Protein AF-A0A6A3GMJ9-F1 (afdb_monomer_lite)

Organism: NCBI:txid129364

InterPro domains:
  IPR031825 RXLR phytopathogen effector protein [PF16810] (2-104)

Sequence (146 aa):
MRLSQVLMVAVASFLFASDTFAAATSDQAKISKVVRGSPSQRLLRSNNKLFKEEEDESEDSLDAEERGFVVEDEEDLEERSPLSTAQVSKLEKYAGKWGTSWASVAMGRSSVSQEKASALIALRDALISKDKSAIQAAKMAILRAN

pLDDT: mean 71.12, std 17.07, range [37.41, 97.31]

Radius of gyration: 34.1 Å; chains: 1; bounding box: 74×57×81 Å

Structure (mmCIF, N/CA/C/O backbone):
data_AF-A0A6A3GMJ9-F1
#
_entry.id   AF-A0A6A3GMJ9-F1
#
loop_
_atom_site.group_PDB
_atom_site.id
_atom_site.type_symbol
_atom_site.label_atom_id
_atom_site.label_alt_id
_atom_site.label_comp_id
_atom_site.label_asym_id
_atom_site.label_entity_id
_atom_site.label_seq_id
_atom_site.pdbx_PDB_ins_code
_atom_site.Cartn_x
_atom_site.Cartn_y
_atom_site.Cartn_z
_atom_site.occupancy
_atom_site.B_iso_or_equiv
_atom_site.auth_seq_id
_atom_site.auth_comp_id
_atom_site.auth_asym_id
_atom_site.auth_atom_id
_atom_site.pdbx_PDB_model_num
ATOM 1 N N . MET A 1 1 ? 31.569 -30.078 -48.655 1.00 59.34 1 MET A N 1
ATOM 2 C CA . MET A 1 1 ? 31.991 -28.794 -49.267 1.00 59.34 1 MET A CA 1
ATOM 3 C C . MET A 1 1 ? 31.471 -27.597 -48.467 1.00 59.34 1 MET A C 1
ATOM 5 O O . MET A 1 1 ? 30.503 -26.972 -48.870 1.00 59.34 1 MET A O 1
ATOM 9 N N . ARG A 1 2 ? 32.080 -27.280 -47.317 1.00 63.94 2 ARG A N 1
ATOM 10 C CA . ARG A 1 2 ? 31.828 -26.014 -46.587 1.00 63.94 2 ARG A CA 1
ATOM 11 C C . ARG A 1 2 ? 33.093 -25.408 -45.963 1.00 63.94 2 ARG A C 1
ATOM 13 O O . ARG A 1 2 ? 33.067 -24.263 -45.541 1.00 63.94 2 ARG A O 1
ATOM 20 N N . LEU A 1 3 ? 34.215 -26.135 -45.966 1.00 68.88 3 LEU A N 1
ATOM 21 C CA . LEU A 1 3 ? 35.465 -25.691 -45.344 1.00 68.88 3 LEU A CA 1
ATOM 22 C C . LEU A 1 3 ? 36.077 -24.466 -46.048 1.00 68.88 3 LEU A C 1
ATOM 24 O O . LEU A 1 3 ? 36.538 -23.549 -45.380 1.00 68.88 3 LEU A O 1
ATOM 28 N N . SER A 1 4 ? 36.006 -24.398 -47.384 1.00 66.69 4 SER A N 1
ATOM 29 C CA . SER A 1 4 ? 36.505 -23.244 -48.150 1.00 66.69 4 SER A CA 1
ATOM 30 C C . SER A 1 4 ? 35.699 -21.963 -47.907 1.00 66.69 4 SER A C 1
ATOM 32 O O . SER A 1 4 ? 36.263 -20.874 -47.929 1.00 66.69 4 SER A O 1
ATOM 34 N N . GLN A 1 5 ? 34.396 -22.082 -47.628 1.00 69.31 5 GLN A N 1
ATOM 35 C CA . GLN A 1 5 ? 33.546 -20.940 -47.277 1.00 69.31 5 GLN A CA 1
ATOM 36 C C . GLN A 1 5 ? 33.883 -20.402 -45.884 1.00 69.31 5 GLN A C 1
ATOM 38 O O . GLN A 1 5 ? 33.995 -19.193 -45.715 1.00 69.31 5 GLN A O 1
ATOM 43 N N . VAL A 1 6 ? 34.104 -21.288 -44.906 1.00 73.06 6 VAL A N 1
ATOM 44 C CA . VAL A 1 6 ? 34.504 -20.882 -43.548 1.00 73.06 6 VAL A CA 1
ATOM 45 C C . VAL A 1 6 ? 35.864 -20.177 -43.566 1.00 73.06 6 VAL A C 1
ATOM 47 O O . VAL A 1 6 ? 36.027 -19.151 -42.909 1.00 73.06 6 VAL A O 1
ATOM 50 N N . LEU A 1 7 ? 36.812 -20.664 -44.375 1.00 73.50 7 LEU A N 1
ATOM 51 C CA . LEU A 1 7 ? 38.128 -20.036 -44.515 1.00 73.50 7 LEU A CA 1
ATOM 52 C C . LEU A 1 7 ? 38.035 -18.613 -45.097 1.00 73.50 7 LEU A C 1
ATOM 54 O O . LEU A 1 7 ? 38.668 -17.699 -44.577 1.00 73.50 7 LEU A O 1
ATOM 58 N N . MET A 1 8 ? 37.208 -18.405 -46.130 1.00 74.56 8 MET A N 1
ATOM 59 C CA . MET A 1 8 ? 36.997 -17.080 -46.735 1.00 74.56 8 MET A CA 1
ATOM 60 C C . MET A 1 8 ? 36.403 -16.068 -45.745 1.00 74.56 8 MET A C 1
ATOM 62 O O . MET A 1 8 ? 36.840 -14.918 -45.714 1.00 74.56 8 MET A O 1
ATOM 66 N N . VAL A 1 9 ? 35.450 -16.488 -44.903 1.00 73.56 9 VAL A N 1
ATOM 67 C CA . VAL A 1 9 ? 34.855 -15.613 -43.875 1.00 73.56 9 VAL A CA 1
ATOM 68 C C . VAL A 1 9 ? 35.890 -15.218 -42.818 1.00 73.56 9 VAL A C 1
ATOM 70 O O . VAL A 1 9 ? 35.968 -14.045 -42.455 1.00 73.56 9 VAL A O 1
ATOM 73 N N . ALA A 1 10 ? 36.732 -16.158 -42.375 1.00 72.62 10 ALA A N 1
ATOM 74 C CA . ALA A 1 10 ? 37.780 -15.874 -41.395 1.00 72.62 10 ALA A CA 1
ATOM 75 C C . ALA A 1 10 ? 38.812 -14.862 -41.927 1.00 72.62 10 ALA A C 1
ATOM 77 O O . ALA A 1 10 ? 39.120 -13.880 -41.247 1.00 72.62 10 ALA A O 1
ATOM 78 N N . VAL A 1 11 ? 39.286 -15.041 -43.166 1.00 74.31 11 VAL A N 1
ATOM 79 C CA . VAL A 1 11 ? 40.254 -14.123 -43.797 1.00 74.31 11 VAL A CA 1
ATOM 80 C C . VAL A 1 11 ? 39.670 -12.716 -43.966 1.00 74.31 11 VAL A C 1
ATOM 82 O O . VAL A 1 11 ? 40.344 -11.735 -43.653 1.00 74.31 11 VAL A O 1
ATOM 85 N N . ALA A 1 12 ? 38.405 -12.599 -44.384 1.00 70.06 12 ALA A N 1
ATOM 86 C CA . ALA A 1 12 ? 37.738 -11.302 -44.513 1.00 70.06 12 ALA A CA 1
ATOM 87 C C . ALA A 1 12 ? 37.566 -10.591 -43.157 1.00 70.06 12 ALA A C 1
ATOM 89 O O . ALA A 1 12 ? 37.805 -9.387 -43.061 1.00 70.06 12 ALA A O 1
ATOM 90 N N . SER A 1 13 ? 37.213 -11.326 -42.094 1.00 63.03 13 SER A N 1
ATOM 91 C CA . SER A 1 13 ? 37.103 -10.748 -40.746 1.00 63.03 13 SER A CA 1
ATOM 92 C C . SER A 1 13 ? 38.449 -10.281 -40.180 1.00 63.03 13 SER A C 1
ATOM 94 O O . SER A 1 13 ? 38.507 -9.241 -39.528 1.00 63.03 13 SER A O 1
ATOM 96 N N . PHE A 1 14 ? 39.539 -10.997 -40.477 1.00 67.31 14 PHE A N 1
ATOM 97 C CA . PHE A 1 14 ? 40.884 -10.607 -40.054 1.00 67.31 14 PHE A CA 1
ATOM 98 C C . PHE A 1 14 ? 41.351 -9.319 -40.747 1.00 67.31 14 PHE A C 1
ATOM 100 O O . PHE A 1 14 ? 41.862 -8.419 -40.085 1.00 67.31 14 PHE A O 1
ATOM 107 N N . LEU A 1 15 ? 41.120 -9.189 -42.058 1.00 67.50 15 LEU A N 1
ATOM 108 C CA . LEU A 1 15 ? 41.451 -7.971 -42.806 1.00 67.50 15 LEU A CA 1
ATOM 109 C C . LEU A 1 15 ? 40.636 -6.758 -42.333 1.00 67.50 15 LEU A C 1
ATOM 111 O O . LEU A 1 15 ? 41.210 -5.692 -42.141 1.00 67.50 15 LEU A O 1
ATOM 115 N N . PHE A 1 16 ? 39.335 -6.920 -42.073 1.00 57.97 16 PHE A N 1
ATOM 116 C CA . PHE A 1 16 ? 38.483 -5.825 -41.589 1.00 57.97 16 PHE A CA 1
ATOM 117 C C . PHE A 1 16 ? 38.857 -5.351 -40.174 1.00 57.97 16 PHE A C 1
ATOM 119 O O . PHE A 1 16 ? 38.803 -4.161 -39.885 1.00 57.97 16 PHE A O 1
ATOM 126 N N . ALA A 1 17 ? 39.285 -6.260 -39.293 1.00 56.69 17 ALA A N 1
ATOM 127 C CA . ALA A 1 17 ? 39.774 -5.891 -37.962 1.00 56.69 17 ALA A CA 1
ATOM 128 C C . ALA A 1 17 ? 41.188 -5.276 -37.977 1.00 56.69 17 ALA A C 1
ATOM 130 O O . ALA A 1 17 ? 41.588 -4.640 -37.004 1.00 56.69 17 ALA A O 1
ATOM 131 N N . SER A 1 18 ? 41.951 -5.453 -39.060 1.00 53.91 18 SER A N 1
ATOM 132 C CA . SER A 1 18 ? 43.332 -4.963 -39.163 1.00 53.91 18 SER A CA 1
ATOM 133 C C . SER A 1 18 ? 43.431 -3.470 -39.508 1.00 53.91 18 SER A C 1
ATOM 135 O O . SER A 1 18 ? 44.517 -2.902 -39.423 1.00 53.91 18 SER A O 1
ATOM 137 N N . ASP A 1 19 ? 42.316 -2.811 -39.837 1.00 53.28 19 ASP A N 1
ATOM 138 C CA . ASP A 1 19 ? 42.297 -1.411 -40.289 1.00 53.28 19 ASP A CA 1
ATOM 139 C C . ASP A 1 19 ? 42.313 -0.369 -39.148 1.00 53.28 19 ASP A C 1
ATOM 141 O O . ASP A 1 19 ? 42.164 0.829 -39.381 1.00 53.28 19 ASP A O 1
ATOM 145 N N . THR A 1 20 ? 42.529 -0.784 -37.892 1.00 56.12 20 THR A N 1
ATOM 146 C CA . THR A 1 20 ? 42.663 0.140 -36.744 1.00 56.12 20 THR A CA 1
ATOM 147 C C . THR A 1 20 ? 44.072 0.212 -36.158 1.00 56.12 20 THR A C 1
ATOM 149 O O . THR A 1 20 ? 44.240 0.696 -35.039 1.00 56.12 20 THR A O 1
ATOM 152 N N . PHE A 1 21 ? 45.101 -0.238 -36.883 1.00 51.34 21 PHE A N 1
ATOM 153 C CA . PHE A 1 21 ? 46.494 -0.145 -36.429 1.00 51.34 21 PHE A CA 1
ATOM 154 C C . PHE A 1 21 ? 47.349 0.737 -37.348 1.00 51.34 21 PHE A C 1
ATOM 156 O O . PHE A 1 21 ? 48.385 0.327 -37.858 1.00 51.34 21 PHE A O 1
ATOM 163 N N . ALA A 1 22 ? 46.921 1.984 -37.549 1.00 44.84 22 ALA A N 1
ATOM 164 C CA . ALA A 1 22 ? 47.754 3.030 -38.135 1.00 44.84 22 ALA A CA 1
ATOM 165 C C . ALA A 1 22 ? 48.016 4.124 -37.091 1.00 44.84 22 ALA A C 1
ATOM 167 O O . ALA A 1 22 ? 47.427 5.203 -37.112 1.00 44.84 22 ALA A O 1
ATOM 168 N N . ALA A 1 23 ? 48.912 3.826 -36.151 1.00 51.81 23 ALA A N 1
ATOM 169 C CA . ALA A 1 23 ? 49.606 4.859 -35.397 1.00 51.81 23 ALA A CA 1
ATOM 170 C C . ALA A 1 23 ? 50.647 5.507 -36.325 1.00 51.81 23 ALA A C 1
ATOM 172 O O . ALA A 1 23 ? 51.616 4.859 -36.716 1.00 51.81 23 ALA A O 1
ATOM 173 N N . ALA A 1 24 ? 50.448 6.780 -36.668 1.00 50.12 24 ALA A N 1
ATOM 174 C CA . ALA A 1 24 ? 51.455 7.617 -37.310 1.00 50.12 24 ALA A CA 1
ATOM 175 C C . ALA A 1 24 ? 51.760 8.826 -36.413 1.00 50.12 24 ALA A C 1
ATOM 177 O O . ALA A 1 24 ? 50.877 9.551 -35.961 1.00 50.12 24 ALA A O 1
ATOM 178 N N . THR A 1 25 ? 53.046 8.959 -36.124 1.00 62.41 25 THR A N 1
ATOM 179 C CA . THR A 1 25 ? 53.733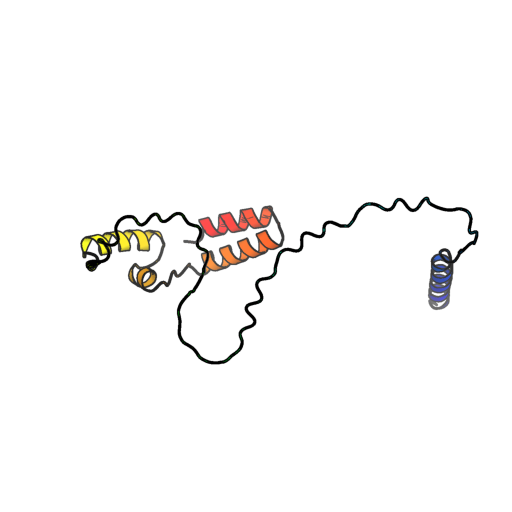 9.875 -35.212 1.00 62.41 25 THR A CA 1
ATOM 180 C C . THR A 1 25 ? 53.733 11.330 -35.692 1.00 62.41 25 THR A C 1
ATOM 182 O O . THR A 1 25 ? 53.905 11.539 -36.889 1.00 62.41 25 THR A O 1
ATOM 185 N N . SER A 1 26 ? 53.691 12.316 -34.782 1.00 48.91 26 SER A N 1
ATOM 186 C CA . SER A 1 26 ? 54.554 13.522 -34.813 1.00 48.91 26 SER A CA 1
ATOM 187 C C . SER A 1 26 ? 54.211 14.465 -33.650 1.00 48.91 26 SER A C 1
ATOM 189 O O . SER A 1 26 ? 53.165 15.110 -33.649 1.00 48.91 26 SER A O 1
ATOM 191 N N . ASP A 1 27 ? 55.113 14.586 -32.676 1.00 62.31 27 ASP A N 1
ATOM 192 C CA . ASP A 1 27 ? 55.068 15.622 -31.640 1.00 62.31 27 ASP A CA 1
ATOM 193 C C . ASP A 1 27 ? 55.285 17.016 -32.248 1.00 62.31 27 ASP A C 1
ATOM 195 O O . ASP A 1 27 ? 56.313 17.243 -32.887 1.00 62.31 27 ASP A O 1
ATOM 199 N N . GLN A 1 28 ? 54.395 17.987 -31.988 1.00 55.28 28 GLN A N 1
ATOM 200 C CA . GLN A 1 28 ? 54.780 19.406 -31.995 1.00 55.28 28 GLN A CA 1
ATOM 201 C C . GLN A 1 28 ? 53.821 20.337 -31.219 1.00 55.28 28 GLN A C 1
ATOM 203 O O . GLN A 1 28 ? 52.660 20.517 -31.562 1.00 55.28 28 GLN A O 1
ATOM 208 N N . ALA A 1 29 ? 54.418 21.005 -30.223 1.00 59.56 29 ALA A N 1
ATOM 209 C CA . ALA A 1 29 ? 54.098 22.325 -29.659 1.00 59.56 29 ALA A CA 1
ATOM 210 C C . ALA A 1 29 ? 52.949 22.505 -28.628 1.00 59.56 29 ALA A C 1
ATOM 212 O O . ALA A 1 29 ? 51.800 22.792 -28.938 1.00 59.56 29 ALA A O 1
ATOM 213 N N . LYS A 1 30 ? 53.387 22.493 -27.355 1.00 56.41 30 LYS A N 1
ATOM 214 C CA . LYS A 1 30 ? 53.036 23.368 -26.209 1.00 56.41 30 LYS A CA 1
ATOM 215 C C . LYS A 1 30 ? 51.608 23.931 -26.137 1.00 56.41 30 LYS A C 1
ATOM 217 O O . LYS A 1 30 ? 51.335 25.056 -26.546 1.00 56.41 30 LYS A O 1
ATOM 222 N N . ILE A 1 31 ? 50.764 23.223 -25.393 1.00 60.31 31 ILE A N 1
ATOM 223 C CA . ILE A 1 31 ? 49.549 23.781 -24.795 1.00 60.31 31 ILE A CA 1
ATOM 224 C C . ILE A 1 31 ? 49.969 24.600 -23.563 1.00 60.31 31 ILE A C 1
ATOM 226 O O . ILE A 1 31 ? 50.633 24.082 -22.662 1.00 60.31 31 ILE A O 1
ATOM 230 N N . SER A 1 32 ? 49.624 25.890 -23.530 1.00 59.62 32 SER A N 1
ATOM 231 C CA . SER A 1 32 ? 49.820 26.758 -22.363 1.00 59.62 32 SER A CA 1
ATOM 232 C C . SER A 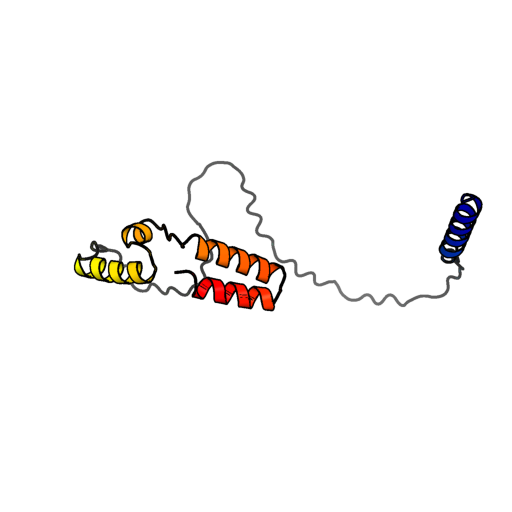1 32 ? 49.131 26.142 -21.143 1.00 59.62 32 SER A C 1
ATOM 234 O O . SER A 1 32 ? 47.907 25.993 -21.112 1.00 59.62 32 SER A O 1
ATOM 236 N N . LYS A 1 33 ? 49.922 25.745 -20.142 1.00 58.59 33 LYS A N 1
ATOM 237 C CA . LYS A 1 33 ? 49.422 25.211 -18.876 1.00 58.59 33 LYS A CA 1
ATOM 238 C C . LYS A 1 33 ? 48.850 26.373 -18.070 1.00 58.59 33 LYS A C 1
ATOM 240 O O . LYS A 1 33 ? 49.540 26.975 -17.254 1.00 58.59 33 LYS A O 1
ATOM 245 N N . VAL A 1 34 ? 47.585 26.701 -18.31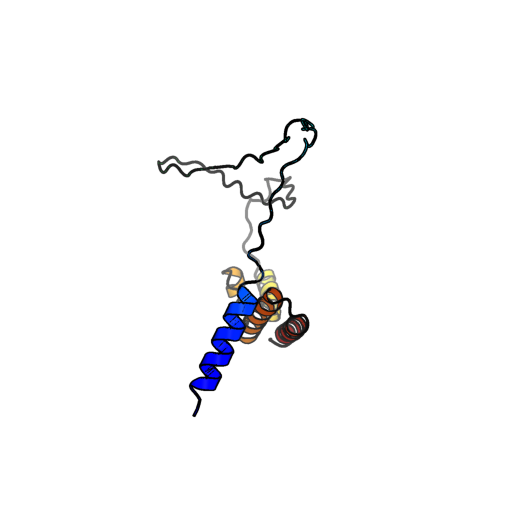3 1.00 59.16 34 VAL A N 1
ATOM 246 C CA . VAL A 1 34 ? 46.830 27.575 -17.417 1.00 59.16 34 VAL A CA 1
ATOM 247 C C . VAL A 1 34 ? 46.752 26.849 -16.076 1.00 59.16 34 VAL A C 1
ATOM 249 O O . VAL A 1 34 ? 46.083 25.822 -15.954 1.00 59.16 34 VAL A O 1
ATOM 252 N N . VAL A 1 35 ? 47.473 27.356 -15.074 1.00 63.31 35 VAL A N 1
ATOM 253 C CA . VAL A 1 35 ? 47.262 27.001 -13.668 1.00 63.31 35 VAL A CA 1
ATOM 254 C C . VAL A 1 35 ? 45.871 27.510 -13.313 1.00 63.31 35 VAL A C 1
ATOM 256 O O . VAL A 1 35 ? 45.677 28.659 -12.925 1.00 63.31 35 VAL A O 1
ATOM 259 N N . ARG A 1 36 ? 44.863 26.670 -13.547 1.00 55.62 36 ARG A N 1
ATOM 260 C CA . ARG A 1 36 ? 43.521 26.896 -13.028 1.00 55.62 36 ARG A CA 1
ATOM 261 C C . ARG A 1 36 ? 43.626 26.716 -11.518 1.00 55.62 36 ARG A C 1
ATOM 263 O O . ARG A 1 36 ? 44.116 25.684 -11.063 1.00 55.62 36 ARG A O 1
ATOM 270 N N . GLY A 1 37 ? 43.245 27.756 -10.778 1.00 61.84 37 GLY A N 1
ATOM 271 C CA . GLY A 1 37 ? 43.245 27.763 -9.318 1.00 61.84 37 GLY A CA 1
ATOM 272 C C . GLY A 1 37 ? 42.578 26.514 -8.739 1.00 61.84 37 GLY A C 1
ATOM 273 O O . GLY A 1 37 ? 41.700 25.931 -9.376 1.00 61.84 37 GLY A O 1
ATOM 274 N N . SER A 1 38 ? 43.066 26.116 -7.560 1.00 67.06 38 SER A N 1
ATOM 275 C CA . SER A 1 38 ? 42.721 24.913 -6.796 1.00 67.06 38 SER A CA 1
ATOM 276 C C . SER A 1 38 ? 41.331 24.345 -7.084 1.00 67.06 38 SER A C 1
ATOM 278 O O . SER A 1 38 ? 40.350 25.085 -6.980 1.00 67.06 38 SER A O 1
ATOM 280 N N . PRO A 1 39 ? 41.199 23.025 -7.320 1.00 65.94 39 PRO A N 1
ATOM 281 C CA . PRO A 1 39 ? 39.913 22.368 -7.173 1.00 65.94 39 PRO A CA 1
ATOM 282 C C . PRO A 1 39 ? 39.424 22.627 -5.746 1.00 65.94 39 PRO A C 1
ATOM 284 O O . PRO A 1 39 ? 39.988 22.104 -4.785 1.00 65.94 39 PRO A O 1
ATOM 287 N N . SER A 1 40 ? 38.398 23.458 -5.580 1.00 66.50 40 SER A N 1
ATOM 288 C CA . SER A 1 40 ? 37.683 23.578 -4.314 1.00 66.50 40 SER A CA 1
ATOM 289 C C . SER A 1 40 ? 36.830 22.323 -4.143 1.00 66.50 40 SER A C 1
ATOM 291 O O . SER A 1 40 ? 35.611 22.334 -4.298 1.00 66.50 40 SER A O 1
ATOM 293 N N . GLN A 1 41 ? 37.485 21.195 -3.861 1.00 65.69 41 GLN A N 1
ATOM 294 C CA . GLN A 1 41 ? 36.802 19.989 -3.418 1.00 65.69 41 GLN A CA 1
ATOM 295 C C . GLN A 1 41 ? 36.175 20.283 -2.055 1.00 65.69 41 GLN A C 1
ATOM 297 O O . GLN A 1 41 ? 36.798 20.147 -1.005 1.00 65.69 41 GLN A O 1
ATOM 302 N N . ARG A 1 42 ? 34.915 20.715 -2.071 1.00 71.00 42 ARG A N 1
ATOM 303 C CA . ARG A 1 42 ? 34.044 20.638 -0.901 1.00 71.00 42 ARG A CA 1
ATOM 304 C C . ARG A 1 42 ? 33.681 19.170 -0.712 1.00 71.00 42 ARG A C 1
ATOM 306 O O . ARG A 1 42 ? 32.719 18.683 -1.296 1.00 71.00 42 ARG A O 1
ATOM 313 N N . LEU A 1 43 ? 34.495 18.459 0.060 1.00 73.25 43 LEU A N 1
ATOM 314 C CA . LEU A 1 43 ? 34.165 17.116 0.519 1.00 73.25 43 LEU A CA 1
ATOM 315 C C . LEU A 1 43 ? 33.105 17.237 1.618 1.00 73.25 43 LEU A C 1
ATOM 317 O O . LEU A 1 43 ? 33.302 17.950 2.604 1.00 73.25 43 LEU A O 1
ATOM 321 N N . LEU A 1 44 ? 31.972 16.560 1.438 1.00 75.56 44 LEU A N 1
ATOM 322 C CA . LEU A 1 44 ? 31.013 16.353 2.519 1.00 75.56 44 LEU A CA 1
ATOM 323 C C . LEU A 1 44 ? 31.689 15.458 3.565 1.00 75.56 44 LEU A C 1
ATOM 325 O O . LEU A 1 44 ? 32.245 14.416 3.219 1.00 75.56 44 LEU A O 1
ATOM 329 N N . ARG A 1 45 ? 31.683 15.877 4.835 1.00 74.50 45 ARG A N 1
ATOM 330 C CA . ARG A 1 45 ? 32.178 15.047 5.940 1.00 74.50 45 ARG A CA 1
ATOM 331 C C . ARG A 1 45 ? 31.288 13.810 6.037 1.00 74.50 45 ARG A C 1
ATOM 333 O O . ARG A 1 45 ? 30.092 13.945 6.278 1.00 74.50 45 ARG A O 1
ATOM 340 N N . SER A 1 46 ? 31.854 12.624 5.837 1.00 70.19 46 SER A N 1
ATOM 341 C CA . SER A 1 46 ? 31.149 11.377 6.116 1.00 70.19 46 SER A CA 1
ATOM 342 C C . SER A 1 46 ? 31.072 11.178 7.632 1.00 70.19 46 SER A C 1
ATOM 344 O O . SER A 1 46 ? 32.067 11.335 8.341 1.00 70.19 46 SER A O 1
ATOM 346 N N . ASN A 1 47 ? 29.878 10.876 8.144 1.00 65.31 47 ASN A N 1
ATOM 347 C CA . ASN A 1 47 ? 29.680 10.533 9.549 1.00 65.31 47 ASN A CA 1
ATOM 348 C C . ASN A 1 47 ? 30.025 9.054 9.738 1.00 65.31 47 ASN A C 1
ATOM 350 O O . ASN A 1 47 ? 29.179 8.173 9.597 1.00 65.31 47 ASN A O 1
ATOM 354 N N . ASN A 1 48 ? 31.294 8.773 10.014 1.00 54.38 48 ASN A N 1
ATOM 355 C CA . ASN A 1 48 ? 31.747 7.423 10.309 1.00 54.38 48 ASN A CA 1
ATOM 356 C C . ASN A 1 48 ? 31.524 7.168 11.805 1.00 54.38 48 ASN A C 1
ATOM 358 O O . ASN A 1 48 ? 32.469 7.260 12.587 1.00 54.38 48 ASN A O 1
ATOM 362 N N . LYS A 1 49 ? 30.300 6.826 12.223 1.00 57.09 49 LYS A N 1
ATOM 363 C CA . LYS A 1 49 ? 30.146 6.050 13.463 1.00 57.09 49 LYS A CA 1
ATOM 364 C C . LYS A 1 49 ? 30.570 4.619 13.134 1.00 57.09 49 LYS A C 1
ATOM 366 O O . LYS A 1 49 ? 29.760 3.769 12.783 1.00 57.09 49 LYS A O 1
ATOM 371 N N . LEU A 1 50 ? 31.885 4.400 13.134 1.00 48.75 50 LEU A N 1
ATOM 372 C CA . LEU A 1 50 ? 32.454 3.064 13.207 1.00 48.75 50 LEU A CA 1
ATOM 373 C C . LEU A 1 50 ? 32.020 2.539 14.579 1.00 48.75 50 LEU A C 1
ATOM 375 O O . LEU A 1 50 ? 32.480 3.064 15.591 1.00 48.75 50 LEU A O 1
ATOM 379 N N . PHE A 1 51 ? 31.070 1.605 14.611 1.00 52.19 51 PHE A N 1
ATOM 380 C CA . PHE A 1 51 ? 30.682 0.921 15.839 1.00 52.19 51 PHE A CA 1
ATOM 381 C C . PHE A 1 51 ? 31.926 0.226 16.381 1.00 52.19 51 PHE A C 1
ATOM 383 O O . PHE A 1 51 ? 32.337 -0.825 15.895 1.00 52.19 51 PHE A O 1
ATOM 390 N N . LYS A 1 52 ? 32.579 0.878 17.339 1.00 42.78 52 LYS A N 1
ATOM 391 C CA . LYS A 1 52 ? 33.489 0.208 18.243 1.00 42.78 52 LYS A CA 1
ATOM 392 C C . LYS A 1 52 ? 32.553 -0.527 19.194 1.00 42.78 52 LYS A C 1
ATOM 394 O O . LYS A 1 52 ? 31.887 0.114 19.999 1.00 42.78 52 LYS A O 1
ATOM 399 N N . GLU A 1 53 ? 32.407 -1.834 18.989 1.00 48.78 53 GLU A N 1
ATOM 400 C CA . GLU A 1 53 ? 32.029 -2.735 20.076 1.00 48.78 53 GLU A CA 1
ATOM 401 C C . GLU A 1 53 ? 32.959 -2.381 21.232 1.00 48.78 53 GLU A C 1
ATOM 403 O O . GLU A 1 53 ? 34.165 -2.523 21.058 1.00 48.78 53 GLU A O 1
ATOM 408 N N . GLU A 1 54 ? 32.449 -1.702 22.258 1.00 46.44 54 GLU A N 1
ATOM 409 C CA . GLU A 1 54 ? 32.467 -2.110 23.666 1.00 46.44 54 GLU A CA 1
ATOM 410 C C . GLU A 1 54 ? 31.427 -1.257 24.416 1.00 46.44 54 GLU A C 1
ATOM 412 O O . GLU A 1 54 ? 31.210 -0.086 24.105 1.00 46.44 54 GLU A O 1
ATOM 417 N N . GLU A 1 55 ? 30.740 -1.931 25.329 1.00 49.31 55 GLU A N 1
ATOM 418 C CA . GLU A 1 55 ? 29.659 -1.510 26.221 1.00 49.31 55 GLU A CA 1
ATOM 419 C C . GLU A 1 55 ? 29.773 -0.070 26.753 1.00 49.31 55 GLU A C 1
ATOM 421 O O . GLU A 1 55 ? 30.729 0.250 27.452 1.00 49.31 55 GLU A O 1
ATOM 426 N N . ASP A 1 56 ? 28.761 0.769 26.496 1.00 37.41 56 ASP A N 1
ATOM 427 C CA . ASP A 1 56 ? 28.145 1.582 27.553 1.00 37.41 56 ASP A CA 1
ATOM 428 C C . ASP A 1 56 ? 26.777 2.125 27.112 1.00 37.41 56 ASP A C 1
ATOM 430 O O . ASP A 1 56 ? 26.550 2.490 25.954 1.00 37.41 56 ASP A O 1
ATOM 434 N N . GLU A 1 57 ? 25.854 2.138 28.060 1.00 53.78 57 GLU A N 1
ATOM 435 C CA . GLU A 1 57 ? 24.460 2.530 27.924 1.00 53.78 57 GLU A CA 1
ATOM 436 C C . GLU A 1 57 ? 24.350 4.051 27.743 1.00 53.78 57 GLU A C 1
ATOM 438 O O . GLU A 1 57 ? 24.727 4.824 28.619 1.00 53.78 57 GLU A O 1
ATOM 443 N N . SER A 1 58 ? 23.811 4.523 26.620 1.00 42.84 58 SER A N 1
ATOM 444 C CA . SER A 1 58 ? 22.994 5.745 26.604 1.00 42.84 58 SER A CA 1
ATOM 445 C C . SER A 1 58 ? 22.372 5.987 25.237 1.00 42.84 58 SER A C 1
ATOM 447 O O . SER A 1 58 ? 23.004 5.938 24.182 1.00 42.84 58 SER A O 1
ATOM 449 N N . GLU A 1 59 ? 21.076 6.227 25.318 1.00 51.25 59 GLU A N 1
ATOM 450 C CA . GLU A 1 59 ? 20.176 6.703 24.290 1.00 51.25 59 GLU A CA 1
ATOM 451 C C . GLU A 1 59 ? 20.775 7.878 23.511 1.00 51.25 59 GLU A C 1
ATOM 453 O O . GLU A 1 59 ? 21.193 8.860 24.113 1.00 51.25 59 GLU A O 1
ATOM 458 N N . ASP A 1 60 ? 20.782 7.789 22.178 1.00 45.09 60 ASP A N 1
ATOM 459 C CA . ASP A 1 60 ? 20.275 8.880 21.339 1.00 45.09 60 ASP A CA 1
ATOM 460 C C . ASP A 1 60 ? 20.106 8.376 19.896 1.00 45.09 60 ASP A C 1
ATOM 462 O O . ASP A 1 60 ? 21.010 8.421 19.046 1.00 45.09 60 ASP A O 1
ATOM 466 N N . SER A 1 61 ? 18.934 7.802 19.630 1.00 49.69 61 SER A N 1
ATOM 467 C CA . SER A 1 61 ? 18.461 7.524 18.280 1.00 49.69 61 SER A CA 1
ATOM 468 C C . SER A 1 61 ? 18.127 8.850 17.599 1.00 49.69 61 SER A C 1
ATOM 470 O O . SER A 1 61 ? 16.981 9.290 17.603 1.00 49.69 61 SER A O 1
ATOM 472 N N . LEU A 1 62 ? 19.122 9.483 16.981 1.00 49.88 62 LEU A N 1
ATOM 473 C CA . LEU A 1 62 ? 18.890 10.589 16.052 1.00 49.88 62 LEU A CA 1
ATOM 474 C C . LEU A 1 62 ? 18.387 10.032 14.713 1.00 49.88 62 LEU A C 1
ATOM 476 O O . LEU A 1 62 ? 19.092 10.049 13.701 1.00 49.88 62 LEU A O 1
ATOM 480 N N . ASP A 1 63 ? 17.168 9.497 14.745 1.00 52.03 63 ASP A N 1
ATOM 481 C CA . ASP A 1 63 ? 16.323 9.334 13.571 1.00 52.03 63 ASP A CA 1
ATOM 482 C C . ASP A 1 63 ? 15.770 10.721 13.239 1.00 52.03 63 ASP A C 1
ATOM 484 O O . ASP A 1 63 ? 14.978 11.302 13.981 1.00 52.03 63 ASP A O 1
ATOM 488 N N . ALA A 1 64 ? 16.297 11.320 12.176 1.00 55.09 64 ALA A N 1
ATOM 489 C CA . ALA A 1 64 ? 15.895 12.642 11.724 1.00 55.09 64 ALA A CA 1
ATOM 490 C C . ALA A 1 64 ? 14.527 12.560 11.027 1.00 55.09 64 ALA A C 1
ATOM 492 O O . ALA A 1 64 ? 14.417 12.712 9.810 1.00 55.09 64 ALA A O 1
ATOM 493 N N . GLU A 1 65 ? 13.477 12.337 11.813 1.00 53.91 65 GLU A N 1
ATOM 494 C CA . GLU A 1 65 ? 12.087 12.556 11.426 1.00 53.91 65 GLU A CA 1
ATOM 495 C C . GLU A 1 65 ? 11.830 14.077 11.414 1.00 53.91 65 GLU A C 1
ATOM 497 O O . GLU A 1 65 ? 11.237 14.647 12.329 1.00 53.91 65 GLU A O 1
ATOM 502 N N . GLU A 1 66 ? 12.289 14.782 10.371 1.00 54.72 66 GLU A N 1
ATOM 503 C CA .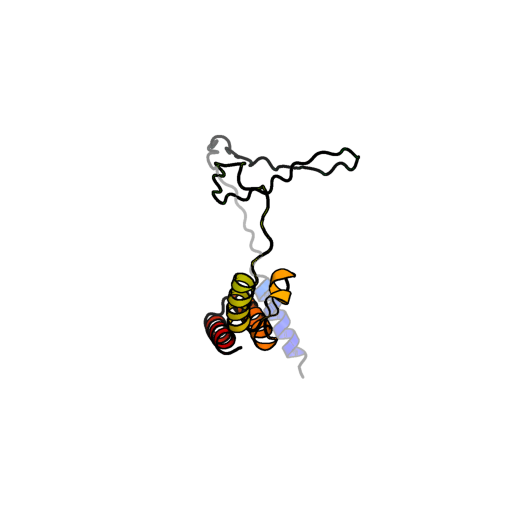 GLU A 1 66 ? 11.846 16.156 10.093 1.00 54.72 66 GLU A CA 1
ATOM 504 C C . GLU A 1 66 ? 10.397 16.115 9.586 1.00 54.72 66 GLU A C 1
ATOM 506 O O . GLU A 1 66 ? 10.088 16.261 8.400 1.00 54.72 66 GLU A O 1
ATOM 511 N N . ARG A 1 67 ? 9.473 15.883 10.514 1.00 53.22 67 ARG A N 1
ATOM 512 C CA . ARG A 1 67 ? 8.052 16.120 10.318 1.00 53.22 67 ARG A CA 1
ATOM 513 C C . ARG A 1 67 ? 7.615 17.009 11.464 1.00 53.22 67 ARG A C 1
ATOM 515 O O . ARG A 1 67 ? 7.540 16.549 12.591 1.00 53.22 67 ARG A O 1
ATOM 522 N N . GLY A 1 68 ? 7.385 18.287 11.160 1.00 49.38 68 GLY A N 1
ATOM 523 C CA . GLY A 1 68 ? 7.035 19.322 12.131 1.00 49.38 68 GLY A CA 1
ATOM 524 C C . GLY A 1 68 ? 6.015 18.839 13.160 1.00 49.38 68 GLY A C 1
ATOM 525 O O . GLY A 1 68 ? 4.819 18.780 12.881 1.00 49.38 68 GLY A O 1
ATOM 526 N N . PHE A 1 69 ? 6.520 18.496 14.337 1.00 44.50 69 PHE A N 1
ATOM 527 C CA . PHE A 1 69 ? 5.757 18.200 15.530 1.00 44.50 69 PHE A CA 1
ATOM 528 C C . PHE A 1 69 ? 6.217 19.230 16.553 1.00 44.50 69 PHE A C 1
ATOM 530 O O . PHE A 1 69 ? 7.196 19.042 17.266 1.00 44.50 69 PHE A O 1
ATOM 537 N N . VAL A 1 70 ? 5.569 20.394 16.522 1.00 52.28 70 VAL A N 1
ATOM 538 C CA . VAL A 1 70 ? 5.620 21.312 17.655 1.00 52.28 70 VAL A CA 1
ATOM 539 C C . VAL A 1 70 ? 4.763 20.651 18.725 1.00 52.28 70 VAL A C 1
ATOM 541 O O . VAL A 1 70 ? 3.538 20.698 18.647 1.00 52.28 70 VAL A O 1
ATOM 544 N N . VAL A 1 71 ? 5.416 19.959 19.655 1.00 51.81 71 VAL A N 1
ATOM 545 C CA . VAL A 1 71 ? 4.838 19.656 20.965 1.00 51.81 71 VAL A CA 1
ATOM 546 C C . VAL A 1 71 ? 5.146 20.860 21.821 1.00 51.81 71 VAL A C 1
ATOM 548 O O . VAL A 1 71 ? 6.196 20.944 22.448 1.00 51.81 71 VAL A O 1
ATOM 551 N N . GLU A 1 72 ? 4.264 21.842 21.768 1.00 53.78 72 GLU A N 1
ATOM 552 C CA . GLU A 1 72 ? 3.983 22.557 23.000 1.00 53.78 72 GLU A CA 1
ATOM 553 C C . GLU A 1 72 ? 2.858 21.761 23.669 1.00 53.78 72 GLU A C 1
ATOM 555 O O . GLU A 1 72 ? 1.923 21.340 22.988 1.00 53.78 72 GLU A O 1
ATOM 560 N N . ASP A 1 73 ? 3.041 21.505 24.965 1.00 48.16 73 ASP A N 1
ATOM 561 C CA . ASP A 1 73 ? 2.191 20.759 25.904 1.00 48.16 73 ASP A CA 1
ATOM 562 C C . ASP A 1 73 ? 2.639 19.305 26.177 1.00 48.16 73 ASP A C 1
ATOM 564 O O . ASP A 1 73 ? 2.046 18.320 25.742 1.00 48.16 73 ASP A O 1
ATOM 568 N N . GLU A 1 74 ? 3.687 19.179 27.002 1.00 55.09 74 GLU A N 1
ATOM 569 C CA . GLU A 1 74 ? 4.108 17.943 27.691 1.00 55.09 74 GLU A CA 1
ATOM 570 C C . GLU A 1 74 ? 3.127 17.490 28.805 1.00 55.09 74 GLU A C 1
ATOM 572 O O . GLU A 1 74 ? 3.458 16.614 29.599 1.00 55.09 74 GLU A O 1
ATOM 577 N N . GLU A 1 75 ? 1.909 18.040 28.870 1.00 50.78 75 GLU A N 1
ATOM 578 C CA . GLU A 1 75 ? 0.916 17.722 29.915 1.00 50.78 75 GLU A CA 1
ATOM 579 C C . GLU A 1 75 ? -0.194 16.749 29.459 1.00 50.78 75 GLU A C 1
ATOM 581 O O . GLU A 1 75 ? -0.989 16.304 30.278 1.00 50.78 75 GLU A O 1
ATOM 586 N N . ASP A 1 76 ? -0.227 16.338 28.184 1.00 51.69 76 ASP A N 1
ATOM 587 C CA . ASP A 1 76 ? -1.306 15.495 27.618 1.00 51.69 76 ASP A CA 1
ATOM 588 C C . ASP A 1 76 ? -0.908 14.008 27.434 1.00 51.69 76 ASP A C 1
ATOM 590 O O . ASP A 1 76 ? -1.503 13.261 26.649 1.00 51.69 76 ASP A O 1
ATOM 594 N N . LEU A 1 77 ? 0.132 13.550 28.142 1.00 51.84 77 LEU A N 1
ATOM 595 C CA . LEU A 1 77 ? 0.560 12.139 28.159 1.00 51.84 77 LEU A CA 1
ATOM 596 C C . LEU A 1 77 ? -0.032 11.332 29.325 1.00 51.84 77 LEU A C 1
ATOM 598 O O . LEU A 1 77 ? 0.142 10.109 29.378 1.00 51.84 77 LEU A O 1
ATOM 602 N N . GLU A 1 78 ? -0.762 11.980 30.232 1.00 48.44 78 GLU A N 1
ATOM 603 C CA . GLU A 1 78 ? -1.456 11.306 31.324 1.00 48.44 78 GLU A CA 1
ATOM 604 C C . GLU A 1 78 ? -2.750 10.655 30.809 1.00 48.44 78 GLU A C 1
ATOM 606 O O . GLU A 1 78 ? -3.732 11.299 30.464 1.00 48.44 78 GLU A O 1
ATOM 611 N N . GLU A 1 79 ? -2.730 9.324 30.755 1.00 51.22 79 GLU A N 1
ATOM 612 C CA . GLU A 1 79 ? -3.892 8.463 30.532 1.00 51.22 79 GLU A CA 1
ATOM 613 C C . GLU A 1 79 ? -4.557 8.582 29.158 1.00 51.22 79 GLU A C 1
ATOM 615 O O . GLU A 1 79 ? -5.696 9.027 28.988 1.00 51.22 79 GLU A O 1
ATOM 620 N N . ARG A 1 80 ? -3.905 7.981 28.158 1.00 54.84 80 ARG A N 1
ATOM 621 C CA . ARG A 1 80 ? -4.593 7.510 26.953 1.00 54.84 80 ARG A CA 1
ATOM 622 C C . ARG A 1 80 ? -5.649 6.473 27.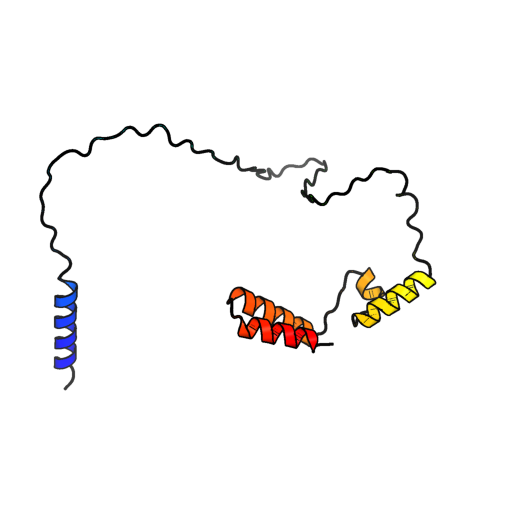360 1.00 54.84 80 ARG A C 1
ATOM 624 O O . ARG A 1 80 ? -5.389 5.270 27.358 1.00 54.84 80 ARG A O 1
ATOM 631 N N . SER A 1 81 ? -6.830 6.955 27.741 1.00 60.94 81 SER A N 1
ATOM 632 C CA . SER A 1 81 ? -7.969 6.138 28.143 1.00 60.94 81 SER A CA 1
ATOM 633 C C . SER A 1 81 ? -8.200 5.045 27.098 1.00 60.94 81 SER A C 1
ATOM 635 O O . SER A 1 81 ? -8.138 5.333 25.892 1.00 60.94 81 SER A O 1
ATOM 637 N N . PRO A 1 82 ? -8.457 3.791 27.515 1.00 75.69 82 PRO A N 1
ATOM 638 C CA . PRO A 1 82 ? -8.789 2.739 26.571 1.00 75.69 82 PRO A CA 1
ATOM 639 C C . PRO A 1 82 ? -9.962 3.210 25.710 1.00 75.69 82 PRO A C 1
ATOM 641 O O . PRO A 1 82 ? -10.925 3.792 26.212 1.00 75.69 82 PRO A O 1
ATOM 644 N N . LEU A 1 83 ? -9.849 2.995 24.396 1.00 80.94 83 LEU A N 1
ATOM 645 C CA . LEU A 1 83 ? -10.877 3.384 23.434 1.00 80.94 83 LEU A CA 1
ATOM 646 C C . LEU A 1 83 ? -12.249 2.917 23.930 1.00 80.94 83 LEU A C 1
ATOM 648 O O . LEU A 1 83 ? -12.443 1.737 24.228 1.00 80.94 83 LEU A O 1
ATOM 652 N N . SER A 1 84 ? -13.213 3.834 23.978 1.00 86.31 84 SER A N 1
ATOM 653 C CA . SER A 1 84 ? -14.588 3.477 24.320 1.00 86.31 84 SER A CA 1
ATOM 654 C C . SER A 1 84 ? -15.144 2.465 23.314 1.00 86.31 84 SER A C 1
ATOM 656 O O . SER A 1 84 ? -14.777 2.450 22.133 1.00 86.31 84 SER A O 1
ATOM 658 N N . THR A 1 85 ? -16.099 1.645 23.747 1.00 85.88 85 THR A N 1
ATOM 659 C CA . THR A 1 85 ? -16.765 0.648 22.888 1.00 85.88 85 THR A CA 1
ATOM 660 C C . THR A 1 85 ? -17.393 1.273 21.635 1.00 85.88 85 THR A C 1
ATOM 662 O O . THR A 1 85 ? -17.363 0.682 20.551 1.00 85.88 85 THR A O 1
ATOM 665 N N . ALA A 1 86 ? -17.899 2.505 21.746 1.00 89.00 86 ALA A N 1
ATOM 666 C CA . ALA A 1 86 ? -18.428 3.275 20.624 1.00 89.00 86 ALA A CA 1
ATOM 667 C C . ALA A 1 86 ? -17.338 3.656 19.604 1.00 89.00 86 ALA A C 1
ATOM 669 O O . ALA A 1 86 ? -17.562 3.566 18.393 1.00 89.00 86 ALA A O 1
ATOM 670 N N . GLN A 1 87 ? -16.147 4.045 20.072 1.00 89.62 87 GLN A N 1
ATOM 671 C CA . GLN A 1 87 ? -15.008 4.346 19.200 1.00 89.62 87 GLN A CA 1
ATOM 672 C C . GLN A 1 87 ? -14.492 3.085 18.504 1.00 89.62 87 GLN A C 1
ATOM 674 O O . GLN A 1 87 ? -14.289 3.117 17.289 1.00 89.62 87 GLN A O 1
ATOM 679 N N . VAL A 1 88 ? -14.369 1.967 19.226 1.00 88.44 88 VAL A N 1
ATOM 680 C CA . VAL A 1 88 ? -13.987 0.669 18.642 1.00 88.44 88 VAL A CA 1
ATOM 681 C C . VAL A 1 88 ? -14.984 0.244 17.562 1.00 88.44 88 VAL A C 1
ATOM 683 O O . VAL A 1 88 ? -14.577 -0.084 16.454 1.00 88.44 8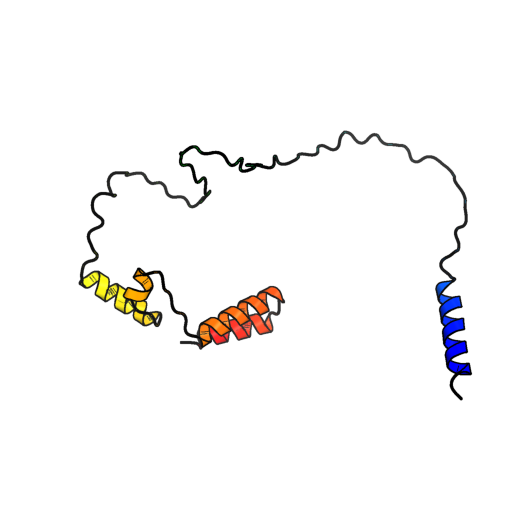8 VAL A O 1
ATOM 686 N N . SER A 1 89 ? -16.289 0.379 17.813 1.00 88.69 89 SER A N 1
ATOM 687 C CA . SER A 1 89 ? -17.330 0.063 16.820 1.00 88.69 89 SER A CA 1
ATOM 688 C C . SER A 1 89 ? -17.225 0.924 15.554 1.00 88.69 89 SER A C 1
ATOM 690 O O . SER A 1 89 ? -17.511 0.473 14.442 1.00 88.69 89 SER A O 1
ATOM 692 N N . LYS A 1 90 ? -16.822 2.192 15.695 1.00 93.00 90 LYS A N 1
ATOM 693 C CA . LYS A 1 90 ? -16.588 3.084 14.552 1.00 93.00 90 LYS A CA 1
ATOM 694 C C . LYS A 1 90 ? -15.345 2.656 13.768 1.00 93.00 90 LYS A C 1
ATOM 696 O O . LYS A 1 90 ? -15.390 2.620 12.539 1.00 93.00 90 LYS A O 1
ATOM 701 N N . LEU A 1 91 ? -14.268 2.309 14.468 1.00 89.81 91 LEU A N 1
ATOM 702 C CA . LEU A 1 91 ? -13.028 1.800 13.879 1.00 89.81 91 LEU A CA 1
ATOM 703 C C . LEU A 1 91 ? -13.246 0.467 13.165 1.00 89.81 91 LEU A C 1
ATOM 705 O O . LEU A 1 91 ? -12.719 0.269 12.076 1.00 89.81 91 LEU A O 1
ATOM 709 N N . GLU A 1 92 ? -14.098 -0.396 13.701 1.00 90.31 92 GLU A N 1
ATOM 710 C CA . GLU A 1 92 ? -14.456 -1.670 13.087 1.00 90.31 92 GLU A CA 1
ATOM 711 C C . GLU A 1 92 ? -15.226 -1.489 11.774 1.00 90.31 92 GLU A C 1
ATOM 713 O O . GLU A 1 92 ? -14.933 -2.159 10.786 1.00 90.31 92 GLU A O 1
ATOM 718 N N . LYS A 1 93 ? -16.118 -0.491 11.689 1.00 91.44 93 LYS A N 1
ATOM 719 C CA . LYS A 1 93 ? -16.746 -0.109 10.411 1.00 91.44 93 LYS A CA 1
ATOM 720 C C . LYS A 1 93 ? -15.724 0.375 9.380 1.00 91.44 93 LYS A C 1
ATOM 722 O O . LYS A 1 93 ? -15.875 0.080 8.196 1.00 91.44 93 LYS A O 1
ATOM 727 N N . TYR A 1 94 ? -14.710 1.138 9.796 1.00 88.50 94 TYR A N 1
ATOM 728 C CA . TYR A 1 94 ? -13.647 1.580 8.886 1.00 88.50 94 TYR A CA 1
ATOM 729 C C . TYR A 1 94 ? -12.747 0.424 8.455 1.00 88.50 94 TYR A C 1
ATOM 731 O O . TYR A 1 94 ? -12.470 0.295 7.265 1.00 88.50 94 TYR A O 1
ATOM 739 N N . ALA A 1 95 ? -12.360 -0.444 9.388 1.00 85.06 95 ALA A N 1
ATOM 740 C CA . ALA A 1 95 ? -11.597 -1.649 9.099 1.00 85.06 95 ALA A CA 1
ATOM 741 C C . ALA A 1 95 ? -12.348 -2.544 8.099 1.00 85.06 95 ALA A C 1
ATOM 743 O O . ALA A 1 95 ? -11.769 -2.960 7.097 1.00 85.06 95 ALA A O 1
ATOM 744 N N . GLY A 1 96 ? -13.662 -2.717 8.282 1.00 83.69 96 GLY A N 1
ATOM 745 C CA . GLY A 1 96 ? -14.515 -3.449 7.346 1.00 83.69 96 GLY A CA 1
ATOM 746 C C . GLY A 1 96 ? -14.529 -2.849 5.935 1.00 83.69 96 GLY A C 1
ATOM 747 O O . GLY A 1 96 ? -14.457 -3.590 4.958 1.00 83.69 96 GLY A O 1
ATOM 748 N N . LYS A 1 97 ? -14.521 -1.514 5.793 1.00 84.00 97 LYS A N 1
ATOM 749 C CA . LYS A 1 97 ? -14.367 -0.856 4.475 1.00 84.00 97 LYS A CA 1
ATOM 750 C C . LYS A 1 97 ? -13.020 -1.144 3.814 1.00 84.00 97 LYS A C 1
ATOM 752 O O . LYS A 1 97 ? -12.904 -1.024 2.599 1.00 84.00 97 LYS A O 1
ATOM 757 N N . TRP A 1 98 ? -12.004 -1.469 4.603 1.00 76.38 98 TRP A N 1
ATOM 758 C CA . TRP A 1 98 ? -10.675 -1.839 4.126 1.00 76.38 98 TRP A CA 1
ATOM 759 C C . TRP A 1 98 ? -10.492 -3.355 3.984 1.00 76.38 98 TRP A C 1
ATOM 761 O O . TRP A 1 98 ? -9.380 -3.791 3.698 1.00 76.38 98 TRP A O 1
ATOM 771 N N . GLY A 1 99 ? -11.553 -4.150 4.172 1.00 78.94 99 GLY A N 1
ATOM 772 C CA . GLY A 1 99 ? -11.484 -5.611 4.090 1.00 78.94 99 GLY A CA 1
ATOM 773 C C . GLY A 1 99 ? -10.666 -6.245 5.219 1.00 78.94 99 GLY A C 1
ATOM 774 O O . GLY A 1 99 ? -10.141 -7.341 5.055 1.00 78.94 99 GLY A O 1
ATOM 775 N N . THR A 1 100 ? -10.520 -5.556 6.354 1.00 83.25 100 THR A N 1
ATOM 776 C CA . THR A 1 100 ? -9.751 -6.026 7.514 1.00 83.25 100 THR A CA 1
ATOM 777 C C . THR A 1 100 ? -10.560 -5.899 8.808 1.00 83.25 100 THR A C 1
ATOM 779 O O . THR A 1 100 ? -11.660 -5.347 8.821 1.00 83.25 100 THR A O 1
ATOM 782 N N . SER A 1 101 ? -10.031 -6.422 9.913 1.00 87.94 101 SER A N 1
ATOM 783 C CA . SER A 1 101 ? -10.630 -6.283 11.244 1.00 87.94 101 SER A CA 1
ATOM 784 C C . SER A 1 101 ? -9.878 -5.248 12.078 1.00 87.94 101 SER A C 1
ATOM 786 O O . SER A 1 101 ? -8.669 -5.064 11.913 1.00 87.94 101 SER A O 1
ATOM 788 N N . TRP A 1 102 ? -10.573 -4.585 13.008 1.00 86.12 102 TRP A N 1
ATOM 789 C CA . TRP A 1 102 ? -9.914 -3.656 13.931 1.00 86.12 102 TRP A CA 1
ATOM 790 C C . TRP A 1 102 ? -8.832 -4.358 14.759 1.00 86.12 102 TRP A C 1
ATOM 792 O O . TRP A 1 102 ? -7.756 -3.802 14.941 1.00 86.12 102 TRP A O 1
ATOM 802 N N . ALA A 1 103 ? -9.067 -5.603 15.182 1.00 85.62 103 ALA A N 1
ATOM 803 C CA . ALA A 1 103 ? -8.074 -6.393 15.905 1.00 85.62 103 ALA A CA 1
ATOM 804 C C . ALA A 1 103 ? -6.786 -6.588 15.086 1.00 85.62 103 ALA A C 1
ATOM 806 O O . ALA A 1 103 ? -5.687 -6.403 15.604 1.00 85.62 103 ALA A O 1
ATOM 807 N N . SER A 1 104 ? -6.909 -6.905 13.794 1.00 80.31 104 SER A N 1
ATOM 808 C CA . SER A 1 104 ? -5.762 -7.020 12.887 1.00 80.31 104 SER A CA 1
ATOM 809 C C . SER A 1 104 ? -5.007 -5.694 12.775 1.00 80.31 104 SER A C 1
ATOM 811 O O . SER A 1 104 ? -3.788 -5.677 12.929 1.00 80.31 104 SER A O 1
ATOM 813 N N . VAL A 1 105 ? -5.724 -4.578 12.606 1.00 82.44 105 VAL A N 1
ATOM 814 C CA . VAL A 1 105 ? -5.131 -3.231 12.539 1.00 82.44 105 VAL A CA 1
ATOM 815 C C . VAL A 1 105 ? -4.428 -2.850 13.846 1.00 82.44 105 VAL A C 1
ATOM 817 O O . VAL A 1 105 ? -3.300 -2.368 13.801 1.00 82.44 105 VAL A O 1
ATOM 820 N N . ALA A 1 106 ? -5.048 -3.105 15.000 1.00 82.50 106 ALA A N 1
ATOM 821 C CA . ALA A 1 106 ? -4.483 -2.800 16.315 1.00 82.50 106 ALA A CA 1
ATOM 822 C C . ALA A 1 106 ? -3.215 -3.620 16.609 1.00 82.50 106 ALA A C 1
ATOM 824 O O . ALA A 1 106 ? -2.303 -3.134 17.266 1.00 82.50 106 ALA A O 1
ATOM 825 N N . MET A 1 107 ? -3.126 -4.837 16.064 1.00 83.31 107 MET A N 1
ATOM 826 C CA . MET A 1 107 ? -1.924 -5.678 16.095 1.00 83.31 107 MET A CA 1
ATOM 827 C C . MET A 1 107 ? -0.883 -5.310 15.016 1.00 83.31 107 MET A C 1
ATOM 829 O O . MET A 1 107 ? 0.079 -6.051 14.823 1.00 83.31 107 MET A O 1
ATOM 833 N N . GLY A 1 108 ? -1.086 -4.231 14.251 1.00 74.12 108 GLY A N 1
ATOM 834 C CA . GLY A 1 108 ? -0.203 -3.831 13.146 1.00 74.12 108 GLY A CA 1
ATOM 835 C C . GLY A 1 108 ? -0.266 -4.748 11.916 1.00 74.12 108 GLY A C 1
ATOM 836 O O . GLY A 1 108 ? 0.504 -4.589 10.970 1.00 74.12 108 GLY A O 1
ATOM 837 N N . ARG A 1 109 ? -1.193 -5.710 11.886 1.00 67.19 109 ARG A N 1
ATOM 838 C CA . ARG A 1 109 ? -1.415 -6.620 10.760 1.00 67.19 109 ARG A CA 1
ATOM 839 C C . ARG A 1 109 ? -2.452 -6.023 9.813 1.00 67.19 109 ARG A C 1
ATOM 841 O O . ARG A 1 109 ? -3.652 -6.230 9.966 1.00 67.19 109 ARG A O 1
ATOM 848 N N . SER A 1 110 ? -1.994 -5.322 8.781 1.00 66.69 110 SER A N 1
ATOM 849 C CA . SER A 1 110 ? -2.835 -5.062 7.609 1.00 66.69 110 SER A CA 1
ATOM 850 C C . SER A 1 110 ? -2.710 -6.240 6.639 1.00 66.69 110 SER A C 1
ATOM 852 O O . SER A 1 110 ? -1.703 -6.405 5.956 1.00 66.69 110 SER A O 1
ATOM 854 N N . SER A 1 111 ? -3.711 -7.123 6.607 1.00 67.31 111 SER A N 1
ATOM 855 C CA . SER A 1 111 ? -3.794 -8.147 5.563 1.00 67.31 111 SER A CA 1
ATOM 856 C C . SER A 1 111 ? -4.428 -7.525 4.327 1.00 67.31 111 SER A C 1
ATOM 858 O O . SER A 1 111 ? -5.591 -7.131 4.344 1.00 67.31 111 SER A O 1
ATOM 860 N N . VAL A 1 112 ? -3.652 -7.425 3.259 1.00 75.50 112 VAL A N 1
ATOM 861 C CA . VAL A 1 112 ? -4.157 -7.113 1.924 1.00 75.50 112 VAL A CA 1
ATOM 862 C C . VAL A 1 112 ? -4.592 -8.433 1.275 1.00 75.50 112 VAL A C 1
ATOM 864 O O . VAL A 1 112 ? -3.924 -9.448 1.480 1.00 75.50 112 VAL A O 1
ATOM 867 N N . SER A 1 113 ? -5.697 -8.454 0.517 1.00 79.81 113 SER A N 1
ATOM 868 C CA . SER A 1 113 ? -6.116 -9.667 -0.203 1.00 79.81 113 SER A CA 1
ATOM 869 C C . SER A 1 113 ? -4.994 -10.158 -1.127 1.00 79.81 113 SER A C 1
ATOM 871 O O . SER A 1 113 ? -4.197 -9.360 -1.626 1.00 79.81 113 SER A O 1
ATOM 873 N N . GLN A 1 114 ? -4.897 -11.471 -1.356 1.00 83.94 114 GLN A N 1
ATOM 874 C CA . GLN A 1 114 ? -3.826 -12.044 -2.185 1.00 83.94 114 GLN A CA 1
ATOM 875 C C . GLN A 1 114 ? -3.799 -11.421 -3.589 1.00 83.94 114 GLN A C 1
ATOM 877 O O . GLN A 1 114 ? -2.728 -11.131 -4.125 1.00 83.94 114 GLN A O 1
ATOM 882 N N . GLU A 1 115 ? -4.975 -11.146 -4.154 1.00 86.06 115 GLU A N 1
ATOM 883 C CA . GLU A 1 115 ? -5.123 -10.456 -5.434 1.00 86.06 115 GLU A CA 1
ATOM 884 C C . GLU A 1 115 ? -4.516 -9.053 -5.385 1.00 86.06 115 GLU A C 1
ATOM 886 O O . GLU A 1 115 ? -3.673 -8.707 -6.217 1.00 86.06 115 GLU A O 1
ATOM 891 N N . LYS A 1 116 ? -4.860 -8.263 -4.366 1.00 87.62 116 LYS A N 1
ATOM 892 C CA . LYS A 1 116 ? -4.355 -6.897 -4.215 1.00 87.62 116 LYS A CA 1
ATOM 893 C C . LYS A 1 116 ? -2.859 -6.869 -3.895 1.00 87.62 116 LYS A C 1
ATOM 895 O O . LYS A 1 116 ? -2.150 -6.004 -4.406 1.00 87.62 116 LYS A O 1
ATOM 900 N N . ALA A 1 117 ? -2.350 -7.848 -3.149 1.00 88.31 117 ALA A N 1
ATOM 901 C CA . ALA A 1 117 ? -0.918 -8.030 -2.919 1.00 88.31 117 ALA A CA 1
ATOM 902 C C . ALA A 1 117 ? -0.175 -8.331 -4.232 1.00 88.31 117 ALA A C 1
ATOM 904 O O . ALA A 1 117 ? 0.826 -7.684 -4.539 1.00 88.31 117 ALA A O 1
ATOM 905 N N . SER A 1 118 ? -0.701 -9.247 -5.051 1.00 91.25 118 SER A N 1
ATOM 906 C CA . SER A 1 118 ? -0.119 -9.575 -6.358 1.00 91.25 118 SER A CA 1
ATOM 907 C C . SER A 1 118 ? -0.124 -8.376 -7.314 1.00 91.25 118 SER A C 1
ATOM 909 O O . SER A 1 118 ? 0.868 -8.119 -7.998 1.00 91.25 118 SER A O 1
ATOM 911 N N . ALA A 1 119 ? -1.191 -7.574 -7.295 1.00 92.50 119 ALA A N 1
ATOM 912 C CA . ALA A 1 119 ? -1.312 -6.377 -8.116 1.00 92.50 119 ALA A CA 1
ATOM 913 C C . ALA A 1 119 ? -0.336 -5.266 -7.681 1.00 92.50 119 ALA A C 1
ATOM 915 O O . ALA A 1 119 ? 0.210 -4.559 -8.529 1.00 92.50 119 ALA A O 1
ATOM 916 N N . LEU A 1 120 ? -0.060 -5.134 -6.378 1.00 92.81 120 LEU A N 1
ATOM 917 C CA . LEU A 1 120 ? 0.966 -4.223 -5.854 1.00 92.81 120 LEU A CA 1
ATOM 918 C C . LEU A 1 120 ? 2.383 -4.654 -6.257 1.00 92.81 120 LEU A C 1
ATOM 920 O O . LEU A 1 120 ? 3.198 -3.802 -6.614 1.00 92.81 120 LEU A O 1
ATOM 924 N N . ILE A 1 121 ? 2.671 -5.959 -6.257 1.00 94.81 121 ILE A N 1
ATOM 925 C CA . ILE A 1 121 ? 3.949 -6.490 -6.756 1.00 94.81 121 ILE A CA 1
ATOM 926 C C . ILE A 1 121 ? 4.094 -6.187 -8.253 1.00 94.81 121 ILE A C 1
ATOM 928 O O . ILE A 1 121 ? 5.114 -5.641 -8.671 1.00 94.81 121 ILE A O 1
ATOM 932 N N . ALA A 1 122 ? 3.049 -6.434 -9.048 1.00 95.00 122 ALA A N 1
ATOM 933 C CA . ALA A 1 122 ? 3.048 -6.107 -10.473 1.00 95.00 122 ALA A CA 1
ATOM 934 C C . ALA A 1 122 ? 3.247 -4.601 -10.727 1.00 95.00 122 ALA A C 1
ATOM 936 O O . ALA A 1 122 ? 3.980 -4.217 -11.637 1.00 95.00 122 ALA A O 1
ATOM 937 N N . LEU A 1 123 ? 2.649 -3.734 -9.900 1.00 96.69 123 LEU A N 1
ATOM 938 C CA . LEU A 1 123 ? 2.861 -2.286 -9.967 1.00 96.69 123 LEU A CA 1
ATOM 939 C C . LEU A 1 123 ? 4.327 -1.919 -9.692 1.00 96.69 123 LEU A C 1
ATOM 941 O O . LEU A 1 123 ? 4.894 -1.106 -10.423 1.00 96.69 123 LEU A O 1
ATOM 945 N N . ARG A 1 124 ? 4.942 -2.512 -8.661 1.00 96.81 124 ARG A N 1
ATOM 946 C CA . ARG A 1 124 ? 6.367 -2.317 -8.351 1.00 96.81 124 ARG A CA 1
ATOM 947 C C . ARG A 1 124 ? 7.230 -2.688 -9.555 1.00 96.81 124 ARG A C 1
ATOM 949 O O . ARG A 1 124 ? 8.067 -1.889 -9.968 1.00 96.81 124 ARG A O 1
ATOM 956 N N . ASP A 1 125 ? 7.007 -3.861 -10.136 1.00 97.31 125 ASP A N 1
ATOM 957 C CA . ASP A 1 125 ? 7.799 -4.355 -11.269 1.00 97.31 125 ASP A CA 1
ATOM 958 C C . ASP A 1 125 ? 7.610 -3.491 -12.522 1.00 97.31 125 ASP A C 1
ATOM 960 O O . ASP A 1 125 ? 8.576 -3.174 -13.224 1.00 97.31 125 ASP A O 1
ATOM 964 N N . ALA A 1 126 ? 6.387 -3.016 -12.759 1.00 96.38 126 ALA A N 1
ATOM 965 C CA . ALA A 1 126 ? 6.077 -2.074 -13.829 1.00 96.38 126 ALA A CA 1
ATOM 966 C C . ALA A 1 126 ? 6.761 -0.706 -13.629 1.00 96.38 126 ALA A C 1
ATOM 968 O O . ALA A 1 126 ? 7.226 -0.091 -14.588 1.00 96.38 126 ALA A O 1
ATOM 969 N N . LEU A 1 127 ? 6.870 -0.227 -12.385 1.00 95.75 127 LEU A N 1
ATOM 970 C CA . LEU A 1 127 ? 7.587 1.011 -12.059 1.00 95.75 127 LEU A CA 1
ATOM 971 C C . LEU A 1 127 ? 9.103 0.863 -12.228 1.00 95.75 127 LEU A C 1
ATOM 973 O O . LEU A 1 127 ? 9.738 1.768 -12.770 1.00 95.75 127 LEU A O 1
ATOM 977 N N . ILE A 1 128 ? 9.670 -0.276 -11.820 1.00 96.69 128 ILE A N 1
ATOM 978 C CA . ILE A 1 128 ? 11.097 -0.587 -12.003 1.00 96.69 128 ILE A CA 1
ATOM 979 C C . ILE A 1 128 ? 11.440 -0.655 -13.496 1.00 96.69 128 ILE A C 1
ATOM 981 O O . ILE A 1 128 ? 12.422 -0.057 -13.936 1.00 96.69 128 ILE A O 1
ATOM 985 N N . SER A 1 129 ? 10.600 -1.328 -14.284 1.00 96.00 129 SER A N 1
ATOM 986 C CA . SER A 1 129 ? 10.745 -1.412 -15.744 1.00 96.00 129 SER A CA 1
ATOM 987 C C . SER A 1 129 ? 10.335 -0.131 -16.484 1.00 96.00 129 SER A C 1
ATOM 989 O O . SER A 1 129 ? 10.613 0.000 -17.675 1.00 96.00 129 SER A O 1
ATOM 991 N N . LYS A 1 130 ? 9.720 0.837 -15.789 1.00 95.94 130 LYS A N 1
ATOM 992 C CA . LYS A 1 130 ? 9.186 2.101 -16.332 1.00 95.94 130 LYS A CA 1
ATOM 993 C C . LYS A 1 130 ? 8.166 1.908 -17.465 1.00 95.94 130 LYS A C 1
ATOM 995 O O . LYS A 1 130 ? 7.971 2.811 -18.284 1.00 95.94 130 LYS A O 1
ATOM 1000 N N . ASP A 1 131 ? 7.482 0.767 -17.496 1.00 96.81 131 ASP A N 1
ATOM 1001 C CA . ASP A 1 131 ? 6.445 0.480 -18.485 1.00 96.81 131 ASP A CA 1
ATOM 1002 C C . ASP A 1 131 ? 5.122 1.156 -18.095 1.00 96.81 131 ASP A C 1
ATOM 1004 O O . ASP A 1 131 ? 4.410 0.743 -17.179 1.00 96.81 131 ASP A O 1
ATOM 1008 N N . LYS A 1 132 ? 4.760 2.211 -18.832 1.00 95.62 132 LYS A N 1
ATOM 1009 C CA . LYS A 1 132 ? 3.539 2.997 -18.596 1.00 95.62 132 LYS A CA 1
ATOM 1010 C C . LYS A 1 132 ? 2.253 2.187 -18.765 1.00 95.62 132 LYS A C 1
ATOM 1012 O O . LYS A 1 132 ? 1.294 2.443 -18.035 1.00 95.62 132 LYS A O 1
ATOM 1017 N N . SER A 1 133 ? 2.220 1.246 -19.707 1.00 95.38 133 SER A N 1
ATOM 1018 C CA . SER A 1 133 ? 1.041 0.411 -19.960 1.00 95.38 133 SER A CA 1
ATOM 1019 C C . SER A 1 133 ? 0.833 -0.557 -18.799 1.00 95.38 133 SER A C 1
ATOM 1021 O O . SER A 1 133 ? -0.248 -0.604 -18.206 1.00 95.38 133 SER A O 1
ATOM 1023 N N . ALA A 1 134 ? 1.909 -1.237 -18.390 1.00 94.19 134 ALA A N 1
ATOM 1024 C CA . ALA A 1 134 ? 1.889 -2.141 -17.246 1.00 94.19 134 ALA A CA 1
ATOM 1025 C C . ALA A 1 134 ? 1.544 -1.410 -15.937 1.00 94.19 134 ALA A C 1
ATOM 1027 O O . ALA A 1 134 ? 0.769 -1.927 -15.132 1.00 94.19 134 ALA A O 1
ATOM 1028 N N . ILE A 1 135 ? 2.024 -0.173 -15.749 1.00 94.81 135 ILE A N 1
ATOM 1029 C CA . ILE A 1 135 ? 1.648 0.662 -14.597 1.00 94.81 135 ILE A CA 1
ATOM 1030 C C . ILE A 1 135 ? 0.137 0.918 -14.581 1.00 94.81 135 ILE A C 1
ATOM 1032 O O . ILE A 1 135 ? -0.494 0.792 -13.530 1.00 94.81 135 ILE A O 1
ATOM 1036 N N . GLN A 1 136 ? -0.463 1.291 -15.715 1.00 95.25 136 GLN A N 1
ATOM 1037 C CA . GLN A 1 136 ? -1.908 1.534 -15.770 1.00 95.25 136 GLN A CA 1
ATOM 1038 C C . GLN A 1 136 ? -2.709 0.250 -15.537 1.00 95.25 136 GLN A C 1
ATOM 1040 O O . GLN A 1 136 ? -3.665 0.270 -14.760 1.00 95.25 136 GLN A O 1
ATOM 1045 N N . ALA A 1 137 ? -2.294 -0.868 -16.131 1.00 94.50 137 ALA A N 1
ATOM 1046 C CA . ALA A 1 137 ? -2.935 -2.162 -15.922 1.00 94.50 137 ALA A CA 1
ATOM 1047 C C . ALA A 1 137 ? -2.888 -2.594 -14.446 1.00 94.50 137 ALA A C 1
ATOM 1049 O O . ALA A 1 137 ? -3.921 -2.957 -13.880 1.00 94.50 137 ALA A O 1
ATOM 1050 N N . ALA A 1 138 ? -1.728 -2.473 -13.795 1.00 93.69 138 ALA A N 1
ATOM 1051 C CA . ALA A 1 138 ? -1.565 -2.807 -12.383 1.00 93.69 138 ALA A CA 1
ATOM 1052 C C . ALA A 1 138 ? -2.398 -1.891 -11.469 1.00 93.69 138 ALA A C 1
ATOM 1054 O O . ALA A 1 138 ? -3.050 -2.375 -10.545 1.00 93.69 138 ALA A O 1
ATOM 1055 N N . LYS A 1 139 ? -2.479 -0.583 -11.761 1.00 94.00 139 LYS A N 1
ATOM 1056 C CA . LYS A 1 139 ? -3.374 0.341 -11.034 1.00 94.00 139 LYS A CA 1
ATOM 1057 C C . LYS A 1 139 ? -4.840 -0.078 -11.134 1.00 94.00 139 LYS A C 1
ATOM 1059 O O . LYS A 1 139 ? -5.548 -0.075 -10.129 1.00 94.00 139 LYS A O 1
ATOM 1064 N N . MET A 1 140 ? -5.288 -0.462 -12.328 1.00 95.31 140 MET A N 1
ATOM 1065 C CA . MET A 1 140 ? -6.657 -0.940 -12.530 1.00 95.31 140 MET A CA 1
ATOM 1066 C C . MET A 1 140 ? -6.911 -2.279 -11.831 1.00 95.31 140 MET A C 1
ATOM 1068 O O . MET A 1 140 ? -8.006 -2.488 -11.316 1.00 95.31 140 MET A O 1
ATOM 1072 N N . ALA A 1 141 ? -5.916 -3.166 -11.773 1.00 92.56 141 ALA A N 1
ATOM 1073 C CA . ALA A 1 141 ? -6.012 -4.424 -11.037 1.00 92.56 141 ALA A CA 1
ATOM 1074 C C . ALA A 1 141 ? -6.156 -4.193 -9.523 1.00 92.56 141 ALA A C 1
ATOM 1076 O O . ALA A 1 141 ? -7.021 -4.800 -8.901 1.00 92.56 141 ALA A O 1
ATOM 1077 N N . ILE A 1 142 ? -5.403 -3.249 -8.945 1.00 90.69 142 ILE A N 1
ATOM 1078 C CA . ILE A 1 142 ? -5.531 -2.871 -7.525 1.00 90.69 142 ILE A CA 1
ATOM 1079 C C . ILE A 1 142 ? -6.934 -2.335 -7.211 1.00 90.69 142 ILE A C 1
ATOM 1081 O O . ILE A 1 142 ? -7.482 -2.652 -6.162 1.00 90.69 142 ILE A O 1
ATOM 1085 N N . LEU A 1 143 ? -7.515 -1.526 -8.103 1.00 89.62 143 LEU A N 1
ATOM 1086 C CA . LEU A 1 143 ? -8.866 -0.978 -7.925 1.00 89.62 143 LEU A CA 1
ATOM 1087 C C . LEU A 1 143 ? -9.967 -2.043 -8.012 1.00 89.62 143 LEU A C 1
ATOM 1089 O O . LEU A 1 143 ? -11.052 -1.835 -7.480 1.00 89.62 143 LEU A O 1
ATOM 1093 N N . ARG A 1 144 ? -9.708 -3.149 -8.717 1.00 89.06 144 ARG A N 1
ATOM 1094 C CA . ARG A 1 144 ? -10.654 -4.262 -8.876 1.00 89.06 144 ARG A CA 1
ATOM 1095 C C . ARG A 1 144 ? -10.519 -5.319 -7.786 1.00 89.06 144 ARG A C 1
ATOM 1097 O O . ARG A 1 144 ? -11.493 -6.012 -7.521 1.00 89.06 144 ARG A O 1
ATOM 1104 N N . ALA A 1 145 ? -9.338 -5.440 -7.187 1.00 82.75 145 ALA A N 1
ATOM 1105 C CA . ALA A 1 145 ? -9.084 -6.369 -6.101 1.00 82.75 145 ALA A CA 1
ATOM 1106 C C . ALA A 1 145 ? -9.710 -5.834 -4.801 1.00 82.75 145 ALA A C 1
ATOM 1108 O O . ALA A 1 145 ? -9.196 -4.881 -4.202 1.00 82.75 145 ALA A O 1
ATOM 1109 N N . ASN A 1 146 ? -10.824 -6.447 -4.394 1.00 62.75 146 ASN A N 1
ATOM 1110 C CA . ASN A 1 146 ? -11.462 -6.238 -3.091 1.00 62.75 146 ASN A CA 1
ATOM 1111 C C . ASN A 1 146 ? -10.920 -7.233 -2.065 1.00 62.75 146 ASN A C 1
ATOM 1113 O O . ASN A 1 146 ? -10.769 -8.426 -2.406 1.00 62.75 146 ASN A O 1
#

Foldseek 3Di:
DCPVVVVVVVVVVVVVVVVPPDDDDDDDDDDDPPPDPDDPPPDDDDPPPPPPDDDDDDDDPPPPPPDDDPPPDPPPPPDPDPDDPVRLVVCQVVCVVLVHGPVCVVVVHDDFPPQLVVLVVQCVVCVVVVPPVSNVVSVVSNVVRD

Secondary structure (DSSP, 8-state):
--HHHHHHHHHHHHHHHGGG----------------------PPPP--------------------S------TTTTS--PPPPHHHHHHHHHHHHHTTS-HHHHHTT-----HHHHHHHHHHHHHHHHT-HHHHHHHHHHHHH--